Protein AF-A0A662J094-F1 (afdb_monomer_lite)

Structure (mmCIF, N/CA/C/O backbone):
data_AF-A0A662J094-F1
#
_entry.id   AF-A0A662J094-F1
#
loop_
_atom_site.group_PDB
_atom_site.id
_atom_site.type_symbol
_atom_site.label_atom_id
_atom_site.label_alt_id
_atom_site.label_comp_id
_atom_site.label_asym_id
_atom_site.label_entity_id
_atom_site.label_seq_id
_atom_site.pdbx_PDB_ins_code
_atom_site.Cartn_x
_atom_site.Cartn_y
_atom_site.Cartn_z
_atom_site.occupancy
_atom_site.B_iso_or_equiv
_atom_site.auth_seq_id
_atom_site.auth_comp_id
_atom_site.auth_asym_id
_atom_site.auth_atom_id
_atom_site.pdbx_PDB_model_num
ATOM 1 N N . MET A 1 1 ? -0.248 -5.847 -7.600 1.00 95.19 1 MET A N 1
ATOM 2 C CA . MET A 1 1 ? 0.394 -4.953 -6.611 1.00 95.19 1 MET A CA 1
ATOM 3 C C . MET A 1 1 ? -0.609 -4.553 -5.544 1.00 95.19 1 MET A C 1
ATOM 5 O O . MET A 1 1 ? -1.806 -4.647 -5.788 1.00 95.19 1 MET A O 1
ATOM 9 N N . LEU A 1 2 ? -0.131 -4.087 -4.394 1.00 98.31 2 LEU A N 1
ATOM 10 C CA . LEU A 1 2 ? -0.962 -3.506 -3.340 1.00 98.31 2 LEU A CA 1
ATOM 11 C C . LEU A 1 2 ? -0.632 -2.021 -3.181 1.00 98.31 2 LEU A C 1
ATOM 13 O O . LEU A 1 2 ? 0.540 -1.661 -3.184 1.00 98.31 2 LEU A O 1
ATOM 17 N N . GLY A 1 3 ? -1.645 -1.178 -3.020 1.00 98.19 3 GLY A N 1
ATOM 18 C CA . GLY A 1 3 ? -1.515 0.201 -2.555 1.00 98.19 3 GLY A CA 1
ATOM 19 C C . GLY A 1 3 ? -2.252 0.356 -1.231 1.00 98.19 3 GLY A C 1
ATOM 20 O O . GLY A 1 3 ? -3.371 -0.142 -1.110 1.00 98.19 3 GLY A O 1
ATOM 21 N N . ALA A 1 4 ? -1.649 1.008 -0.241 1.00 97.88 4 ALA A N 1
ATOM 22 C CA . ALA A 1 4 ? -2.337 1.323 1.009 1.00 97.88 4 ALA A CA 1
ATOM 23 C C . ALA A 1 4 ? -2.249 2.807 1.343 1.00 97.88 4 ALA A C 1
ATOM 25 O O . ALA A 1 4 ? -1.204 3.415 1.153 1.00 97.88 4 ALA A O 1
ATOM 26 N N . ASP A 1 5 ? -3.334 3.365 1.872 1.00 96.19 5 ASP A N 1
ATOM 27 C CA . ASP A 1 5 ? -3.394 4.754 2.332 1.00 96.19 5 ASP A CA 1
ATOM 28 C C . ASP A 1 5 ? -4.096 4.832 3.695 1.00 96.19 5 ASP A C 1
ATOM 30 O O . ASP A 1 5 ? -4.883 3.950 4.058 1.00 96.19 5 ASP A O 1
ATOM 34 N N . ALA A 1 6 ? -3.795 5.867 4.474 1.00 95.56 6 ALA A N 1
ATOM 35 C CA . ALA A 1 6 ? -4.439 6.105 5.758 1.00 95.56 6 ALA A CA 1
ATOM 36 C C . ALA A 1 6 ? -5.901 6.528 5.543 1.00 95.56 6 ALA A C 1
ATOM 38 O O . ALA A 1 6 ? -6.193 7.493 4.841 1.00 95.56 6 ALA A O 1
ATOM 39 N N . ALA A 1 7 ? -6.833 5.821 6.182 1.00 95.38 7 ALA A N 1
ATOM 40 C CA . ALA A 1 7 ? -8.247 6.178 6.191 1.00 95.38 7 ALA A CA 1
ATOM 41 C C . ALA A 1 7 ? -8.589 7.107 7.360 1.00 95.38 7 ALA A C 1
ATOM 43 O O . ALA A 1 7 ? -9.187 8.170 7.172 1.00 95.38 7 ALA A O 1
ATOM 44 N N . PHE A 1 8 ? -8.221 6.710 8.580 1.00 95.12 8 PHE A N 1
ATOM 45 C CA . PHE A 1 8 ? -8.358 7.531 9.783 1.00 95.12 8 PHE A CA 1
ATOM 46 C C . PHE A 1 8 ? -7.500 6.984 10.931 1.00 95.12 8 PHE A C 1
ATOM 48 O O . PHE A 1 8 ? -7.036 5.844 10.895 1.00 95.12 8 PHE A O 1
ATOM 55 N N . GLU A 1 9 ? -7.332 7.799 11.970 1.00 94.44 9 GLU A N 1
ATOM 56 C CA . GLU A 1 9 ? -6.653 7.425 13.211 1.00 94.44 9 GLU A CA 1
ATOM 57 C C . GLU A 1 9 ? -7.650 7.389 14.380 1.00 94.44 9 GLU A C 1
ATOM 59 O O . GLU A 1 9 ? -8.576 8.203 14.451 1.00 94.44 9 GLU A O 1
ATOM 64 N N . GLU A 1 10 ? -7.462 6.446 15.301 1.00 91.50 10 GLU A N 1
ATOM 65 C CA . GLU A 1 10 ? -8.185 6.354 16.571 1.00 91.50 10 GLU A CA 1
ATOM 66 C C . GLU A 1 10 ? -7.212 5.985 17.695 1.00 91.50 10 GLU A C 1
ATOM 68 O O . GLU A 1 10 ? -6.719 4.855 17.772 1.00 91.50 10 GLU A O 1
ATOM 73 N N . GLY A 1 11 ? -6.928 6.947 18.577 1.00 92.00 11 GLY A N 1
ATOM 74 C CA . GLY A 1 11 ? -5.868 6.802 19.573 1.00 92.00 11 GLY A CA 1
ATOM 75 C C . GLY A 1 11 ? -4.529 6.524 18.886 1.00 92.00 11 GLY A C 1
ATOM 76 O O . GLY A 1 11 ? -4.123 7.270 18.003 1.00 92.00 11 GLY A O 1
ATOM 77 N N . ASN A 1 12 ? -3.882 5.414 19.251 1.00 94.69 12 ASN A N 1
ATOM 78 C CA . ASN A 1 12 ? -2.629 4.966 18.628 1.00 94.69 12 ASN A CA 1
ATOM 79 C C . ASN A 1 12 ? -2.842 4.013 17.438 1.00 94.69 12 ASN A C 1
ATOM 81 O O . ASN A 1 12 ? -1.871 3.474 16.913 1.00 94.69 12 ASN A O 1
ATOM 85 N N . SER A 1 13 ? -4.088 3.746 17.037 1.00 95.06 13 SER A N 1
ATOM 86 C CA . SER A 1 13 ? -4.381 2.887 15.886 1.00 95.06 13 SER A CA 1
ATOM 87 C C . SER A 1 13 ? -4.538 3.714 14.616 1.00 95.06 13 SER A C 1
ATOM 89 O O . SER A 1 13 ? -5.292 4.686 14.592 1.00 95.06 13 SER A O 1
ATOM 91 N N . VAL A 1 14 ? -3.892 3.272 13.545 1.00 96.38 14 VAL A N 1
ATOM 92 C CA . VAL A 1 14 ? -4.131 3.738 12.182 1.00 96.38 14 VAL A CA 1
ATOM 93 C C . VAL A 1 14 ? -4.964 2.682 11.471 1.00 96.38 14 VAL A C 1
ATOM 95 O O . VAL A 1 14 ? -4.636 1.494 11.477 1.00 96.38 14 VAL A O 1
ATOM 98 N N . PHE A 1 15 ? -6.054 3.119 10.855 1.00 96.88 15 PHE A N 1
ATOM 99 C CA . PHE A 1 15 ? -6.817 2.305 9.924 1.00 96.88 15 PHE A CA 1
ATOM 100 C C . PHE A 1 15 ? -6.397 2.703 8.521 1.00 96.88 15 PHE A C 1
ATOM 102 O O . PHE A 1 15 ? -6.598 3.846 8.110 1.00 96.88 15 PHE A O 1
ATOM 109 N N . SER A 1 16 ? -5.819 1.762 7.792 1.00 97.38 16 SER A N 1
ATOM 110 C CA . SER A 1 16 ? -5.412 1.940 6.407 1.00 97.38 16 SER A CA 1
ATOM 111 C C . SER A 1 16 ? -6.315 1.128 5.502 1.00 97.38 16 SER A C 1
ATOM 113 O O . SER A 1 16 ? -6.617 -0.028 5.793 1.00 97.38 16 SER A O 1
ATOM 115 N N . ILE A 1 17 ? -6.735 1.719 4.392 1.00 98.00 17 ILE A N 1
ATOM 116 C CA . ILE A 1 17 ? -7.369 0.963 3.320 1.00 98.00 17 ILE A CA 1
ATOM 117 C C . ILE A 1 17 ? -6.288 0.429 2.393 1.00 98.00 17 ILE A C 1
ATOM 119 O O . ILE A 1 17 ? -5.387 1.159 1.989 1.00 98.00 17 ILE A O 1
ATOM 123 N N . CYS A 1 18 ? -6.384 -0.853 2.076 1.00 98.38 18 CYS A N 1
ATOM 124 C CA . CYS A 1 18 ? -5.472 -1.572 1.211 1.00 98.38 18 CYS A CA 1
ATOM 125 C C . CYS A 1 18 ? -6.233 -2.027 -0.031 1.00 98.38 18 CYS A C 1
ATOM 127 O O . CYS A 1 18 ? -7.275 -2.677 0.068 1.00 98.38 18 CYS A O 1
ATOM 129 N N . VAL A 1 19 ? -5.702 -1.693 -1.199 1.00 98.50 19 VAL A N 1
ATOM 130 C CA . VAL A 1 19 ? -6.278 -2.010 -2.502 1.00 98.50 19 VAL A CA 1
ATOM 131 C C . VAL A 1 19 ? -5.290 -2.872 -3.271 1.00 98.50 19 VAL A C 1
ATOM 133 O O . VAL A 1 19 ? -4.131 -2.497 -3.451 1.00 98.50 19 VAL A O 1
ATOM 136 N N . VAL A 1 20 ? -5.748 -4.032 -3.729 1.00 98.44 20 VAL A N 1
ATOM 137 C CA . VAL A 1 20 ? -4.972 -4.975 -4.533 1.00 98.44 20 VAL A CA 1
ATOM 138 C C . VAL A 1 20 ? -5.436 -4.881 -5.975 1.00 98.44 20 VAL A C 1
ATOM 140 O O . VAL A 1 20 ? -6.611 -5.072 -6.278 1.00 98.44 20 VAL A O 1
ATOM 143 N N . MET A 1 21 ? -4.491 -4.593 -6.861 1.00 97.75 21 MET A N 1
ATOM 144 C CA . MET A 1 21 ? -4.724 -4.427 -8.291 1.00 97.75 21 MET A CA 1
ATOM 145 C C . MET A 1 21 ? -3.828 -5.361 -9.100 1.00 97.75 21 MET A C 1
ATOM 147 O O . MET A 1 21 ? -2.677 -5.619 -8.726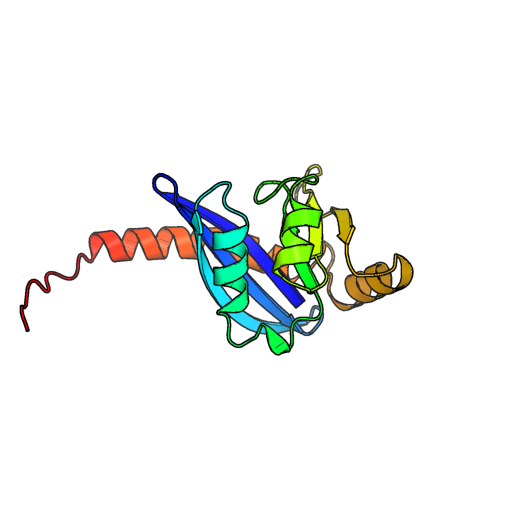 1.00 97.75 21 MET A O 1
ATOM 151 N N . ARG A 1 22 ? -4.311 -5.786 -10.264 1.00 95.12 22 ARG A N 1
ATOM 152 C CA . ARG A 1 22 ? -3.525 -6.459 -11.299 1.00 95.12 22 ARG A CA 1
ATOM 153 C C . ARG A 1 22 ? -3.349 -5.527 -12.492 1.00 95.12 22 ARG A C 1
ATOM 155 O O . ARG A 1 22 ? -4.283 -5.261 -13.249 1.00 95.12 22 ARG A O 1
ATOM 162 N N . GLY A 1 23 ? -2.129 -5.008 -12.636 1.00 93.56 23 GLY A N 1
ATOM 163 C CA . GLY A 1 23 ? -1.870 -3.872 -13.522 1.00 93.56 23 GLY A CA 1
ATOM 164 C C . GLY A 1 23 ? -2.728 -2.665 -13.129 1.00 93.56 23 GLY A C 1
ATOM 165 O O . GLY A 1 23 ? -3.148 -2.544 -11.982 1.00 93.56 23 GLY A O 1
ATOM 166 N N . ALA A 1 24 ? -3.004 -1.777 -14.078 1.00 94.75 24 ALA A N 1
ATOM 167 C CA . ALA A 1 24 ? -3.804 -0.574 -13.837 1.00 94.75 24 ALA A CA 1
ATOM 168 C C . ALA A 1 24 ? -5.334 -0.790 -13.910 1.00 94.75 24 ALA A C 1
ATOM 170 O O . ALA A 1 24 ? -6.089 0.113 -13.570 1.00 94.75 24 ALA A O 1
ATOM 171 N N . LEU A 1 25 ? -5.811 -1.952 -14.377 1.00 94.38 25 LEU A N 1
ATOM 172 C CA . LEU A 1 25 ? -7.199 -2.096 -14.854 1.00 94.38 25 LEU A CA 1
ATOM 173 C C . LEU A 1 25 ? -8.080 -3.043 -14.034 1.00 94.38 25 LEU A C 1
ATOM 175 O O . LEU A 1 25 ? -9.301 -2.954 -14.128 1.00 94.38 25 LEU A O 1
ATOM 179 N N . TRP A 1 26 ? -7.493 -3.946 -13.250 1.00 95.94 26 TRP A N 1
ATOM 180 C CA . TRP A 1 26 ? -8.240 -4.999 -12.562 1.00 95.94 26 TRP A CA 1
ATOM 181 C C . TRP A 1 26 ? -8.099 -4.873 -11.052 1.00 95.94 26 TRP A C 1
ATOM 183 O O . TRP A 1 26 ? -6.987 -4.944 -10.530 1.00 95.94 26 TRP A O 1
ATOM 193 N N . LEU A 1 27 ? -9.230 -4.686 -10.371 1.00 97.06 27 LEU A N 1
ATOM 194 C CA . LEU A 1 27 ? -9.328 -4.682 -8.915 1.00 97.06 27 LEU A CA 1
ATOM 195 C C . LEU A 1 27 ? -9.529 -6.116 -8.416 1.00 97.06 27 LEU A C 1
ATOM 197 O O . LEU A 1 27 ? -10.607 -6.677 -8.594 1.00 97.06 27 LEU A O 1
ATOM 201 N N . ASP A 1 28 ? -8.505 -6.676 -7.772 1.00 96.69 28 ASP A N 1
ATOM 202 C CA . ASP A 1 28 ? -8.534 -8.046 -7.244 1.00 96.69 28 ASP A CA 1
ATOM 203 C C . ASP A 1 28 ? -9.090 -8.081 -5.809 1.00 96.69 28 ASP A C 1
ATOM 205 O O . ASP A 1 28 ? -9.728 -9.055 -5.417 1.00 96.69 28 ASP A O 1
ATOM 209 N N . GLY A 1 29 ? -8.901 -7.017 -5.017 1.00 97.00 29 GLY A N 1
ATOM 210 C CA . GLY A 1 29 ? -9.435 -6.976 -3.656 1.00 97.00 29 GLY A CA 1
ATOM 211 C C . GLY A 1 29 ? -9.259 -5.650 -2.925 1.00 97.00 29 GLY A C 1
ATOM 212 O O . GLY A 1 29 ? -8.397 -4.838 -3.258 1.00 97.00 29 GLY A O 1
ATOM 213 N N . VAL A 1 30 ? -10.074 -5.449 -1.889 1.00 97.62 30 VAL A N 1
ATOM 214 C CA . VAL A 1 30 ? -9.996 -4.307 -0.967 1.00 97.62 30 VAL A CA 1
ATOM 215 C C . VAL A 1 30 ? -10.154 -4.815 0.459 1.00 97.62 30 VAL A C 1
ATOM 217 O O . VAL A 1 30 ? -11.037 -5.625 0.734 1.00 97.62 30 VAL A O 1
ATOM 220 N N . PHE A 1 31 ? -9.312 -4.344 1.373 1.00 97.00 31 PHE A N 1
ATOM 221 C CA . PHE A 1 31 ? -9.412 -4.668 2.794 1.00 97.00 31 PHE A CA 1
ATOM 222 C C . PHE A 1 31 ? -8.927 -3.508 3.666 1.00 97.00 31 PHE A C 1
ATOM 224 O O . PHE A 1 31 ? -8.322 -2.556 3.177 1.00 97.00 31 PHE A O 1
ATOM 231 N N . VAL A 1 32 ? -9.213 -3.580 4.966 1.00 96.81 32 VAL A N 1
ATOM 232 C CA . VAL A 1 32 ? -8.765 -2.589 5.952 1.00 96.81 32 VAL A CA 1
ATOM 233 C C . VAL A 1 32 ? -7.723 -3.228 6.861 1.00 96.81 32 VAL A C 1
ATOM 235 O O . VAL A 1 32 ? -7.976 -4.272 7.458 1.00 96.81 32 VAL A O 1
ATOM 238 N N . ALA A 1 33 ? -6.565 -2.589 6.979 1.00 96.75 33 ALA A N 1
ATOM 239 C CA . ALA A 1 33 ? -5.524 -2.928 7.936 1.00 96.75 33 ALA A CA 1
ATOM 240 C C . ALA A 1 33 ? -5.625 -1.997 9.149 1.00 96.75 33 ALA A C 1
ATOM 242 O O . ALA A 1 33 ? -5.586 -0.776 8.999 1.00 96.75 33 ALA A O 1
ATOM 243 N N . LYS A 1 34 ? -5.731 -2.563 10.354 1.00 96.06 34 LYS A N 1
ATOM 244 C CA . LYS A 1 34 ? -5.650 -1.813 11.612 1.00 96.06 34 LYS A CA 1
ATOM 245 C C . LYS A 1 34 ? -4.303 -2.093 12.262 1.00 96.06 34 LYS A C 1
ATOM 247 O O . LYS A 1 34 ? -4.077 -3.211 12.708 1.00 96.06 34 LYS A O 1
ATOM 252 N N . TRP A 1 35 ? -3.457 -1.081 12.370 1.00 97.31 35 TRP A N 1
ATOM 253 C CA . TRP A 1 35 ? -2.100 -1.229 12.892 1.00 97.31 35 TRP A CA 1
ATOM 254 C C . TRP A 1 35 ? -1.745 -0.099 13.861 1.00 97.31 35 TRP A C 1
ATOM 256 O O . TRP A 1 35 ? -2.452 0.906 13.948 1.00 97.31 35 TRP A O 1
ATOM 266 N N . VAL A 1 36 ? -0.682 -0.280 14.642 1.00 97.12 36 VAL A N 1
ATOM 267 C CA . VAL A 1 36 ? -0.251 0.703 15.647 1.00 97.12 36 VAL A CA 1
ATOM 268 C C . VAL A 1 36 ? 0.657 1.753 15.007 1.00 97.12 36 VAL A C 1
ATOM 270 O O . VAL A 1 36 ? 1.667 1.413 14.399 1.00 97.12 36 VAL A O 1
ATOM 273 N N . LYS A 1 37 ? 0.327 3.041 15.163 1.00 94.06 37 LYS A N 1
ATOM 274 C CA . LYS A 1 37 ? 1.098 4.160 14.601 1.00 94.06 37 LYS A CA 1
ATOM 275 C C . LYS A 1 37 ? 2.562 4.092 15.046 1.00 94.06 37 LYS A C 1
ATOM 277 O O . LYS A 1 37 ? 2.842 4.036 16.240 1.00 94.06 37 LYS A O 1
ATOM 282 N N . GLY A 1 38 ? 3.482 4.121 14.083 1.00 92.50 38 GLY A N 1
ATOM 283 C CA . GLY A 1 38 ? 4.925 4.000 14.327 1.00 92.50 38 GLY A CA 1
ATOM 284 C C . GLY A 1 38 ? 5.432 2.566 14.532 1.00 92.50 38 GLY A C 1
ATOM 285 O O . GLY A 1 38 ? 6.640 2.366 14.624 1.00 92.50 38 GLY A O 1
ATOM 286 N N . ASP A 1 39 ? 4.555 1.556 14.559 1.00 96.56 39 ASP A N 1
ATOM 287 C CA . ASP A 1 39 ? 4.946 0.147 14.615 1.00 96.56 39 ASP A CA 1
ATOM 288 C C . ASP A 1 39 ? 4.853 -0.512 13.231 1.00 96.56 39 ASP A C 1
ATOM 290 O O . ASP A 1 39 ? 3.815 -1.028 12.800 1.00 96.56 39 ASP A O 1
ATOM 294 N N . LEU A 1 40 ? 5.992 -0.541 12.540 1.00 96.88 40 LEU A N 1
ATOM 295 C CA . LEU A 1 40 ? 6.133 -1.193 11.235 1.00 96.88 40 LEU A CA 1
ATOM 296 C C . LEU A 1 40 ? 5.896 -2.709 11.289 1.00 96.88 40 LEU A C 1
ATOM 298 O O . LEU A 1 40 ? 5.606 -3.319 10.259 1.00 96.88 40 LEU A O 1
ATOM 302 N N . THR A 1 41 ? 6.044 -3.337 12.458 1.00 98.06 41 THR A N 1
ATOM 303 C CA . THR A 1 41 ? 5.788 -4.773 12.632 1.00 98.06 41 THR A CA 1
ATOM 304 C C . THR A 1 41 ? 4.292 -5.032 12.571 1.00 98.06 41 THR A C 1
ATOM 306 O O . THR A 1 41 ? 3.861 -5.840 11.750 1.00 98.06 41 THR A O 1
ATOM 309 N N . SER A 1 42 ? 3.507 -4.261 13.326 1.00 98.12 42 SER A N 1
ATOM 310 C CA . SER A 1 42 ? 2.043 -4.305 13.278 1.00 98.12 42 SER A CA 1
ATOM 311 C C . SER A 1 42 ? 1.500 -4.051 11.863 1.00 98.12 42 SER A C 1
ATOM 313 O O . SER A 1 42 ? 0.627 -4.787 11.394 1.00 98.12 42 SER A O 1
ATOM 315 N N . LEU A 1 43 ? 2.059 -3.072 11.135 1.00 97.94 43 LEU A N 1
ATOM 316 C CA . LEU A 1 43 ? 1.704 -2.835 9.729 1.00 97.94 43 LEU A CA 1
ATOM 317 C C . LEU A 1 43 ? 2.021 -4.055 8.852 1.00 97.94 43 LEU A C 1
ATOM 319 O O . LEU A 1 43 ? 1.166 -4.520 8.096 1.00 97.94 43 LEU A O 1
ATOM 323 N N . ALA A 1 44 ? 3.240 -4.589 8.949 1.00 98.38 44 ALA A N 1
ATOM 324 C CA . ALA A 1 44 ? 3.670 -5.713 8.126 1.00 98.38 44 ALA A CA 1
ATOM 325 C C . ALA A 1 44 ? 2.837 -6.979 8.375 1.00 98.38 44 ALA A C 1
ATOM 327 O O . ALA A 1 44 ? 2.502 -7.683 7.423 1.00 98.38 44 ALA A O 1
ATOM 328 N N . GLU A 1 45 ? 2.489 -7.263 9.629 1.00 98.31 45 GLU A N 1
ATOM 329 C CA . GLU A 1 45 ? 1.618 -8.380 10.005 1.00 98.31 45 GLU A CA 1
ATOM 330 C C . GLU A 1 45 ? 0.225 -8.241 9.386 1.00 98.31 45 GLU A C 1
ATOM 332 O O . GLU A 1 45 ? -0.275 -9.196 8.790 1.00 98.31 45 GLU A O 1
ATOM 337 N N . CYS A 1 46 ? -0.361 -7.041 9.428 1.00 97.75 46 CYS A N 1
ATOM 338 C CA . CYS A 1 46 ? -1.657 -6.779 8.804 1.00 97.75 46 CYS A CA 1
ATOM 339 C C . CYS A 1 46 ? -1.633 -7.004 7.287 1.00 97.75 46 CYS A C 1
ATOM 341 O O . CYS A 1 46 ? -2.549 -7.613 6.736 1.00 97.75 46 CYS A O 1
ATOM 343 N N . LEU A 1 47 ? -0.582 -6.544 6.600 1.00 97.94 47 LEU A N 1
ATOM 344 C CA . LEU A 1 47 ? -0.444 -6.748 5.155 1.00 97.94 47 LEU A CA 1
ATOM 345 C C . LEU A 1 47 ? -0.245 -8.234 4.808 1.00 97.94 47 LEU A C 1
ATOM 347 O O . LEU A 1 47 ? -0.850 -8.729 3.853 1.00 97.94 47 LEU A O 1
ATOM 351 N N . LYS A 1 48 ? 0.553 -8.957 5.606 1.00 98.06 48 LYS A N 1
ATOM 352 C CA . LYS A 1 48 ? 0.797 -10.403 5.461 1.00 98.06 48 LYS A CA 1
ATOM 353 C C . LYS A 1 48 ? -0.438 -11.261 5.684 1.00 98.06 48 LYS A C 1
ATOM 355 O O . LYS A 1 48 ? -0.553 -12.311 5.063 1.00 98.06 48 LYS A O 1
ATOM 360 N N . ALA A 1 49 ? -1.342 -10.828 6.558 1.00 97.00 49 ALA A N 1
ATOM 361 C CA . ALA A 1 49 ? -2.582 -11.541 6.838 1.00 97.00 49 ALA A CA 1
ATOM 362 C C . ALA A 1 49 ? -3.574 -11.511 5.660 1.00 97.00 49 ALA A C 1
ATOM 364 O O . ALA A 1 49 ? -4.549 -12.262 5.664 1.00 97.00 49 ALA A O 1
ATOM 365 N N . SER A 1 50 ? -3.351 -10.661 4.650 1.00 95.44 50 SER A N 1
ATOM 366 C CA . SER A 1 50 ? -4.208 -10.626 3.465 1.00 95.44 50 SER A CA 1
ATOM 367 C C . SER A 1 50 ? -4.079 -11.913 2.631 1.00 95.44 50 SER A C 1
ATOM 369 O O . SER A 1 50 ? -2.968 -12.412 2.435 1.00 95.44 50 SER A O 1
ATOM 371 N N . PRO A 1 51 ? -5.182 -12.432 2.057 1.00 95.88 51 PRO A N 1
ATOM 372 C CA . PRO A 1 51 ? -5.133 -13.632 1.214 1.00 95.88 51 PRO A CA 1
ATOM 373 C C . PRO A 1 51 ? -4.324 -13.411 -0.073 1.00 95.88 51 PRO A C 1
ATOM 375 O O . PRO A 1 51 ? -3.822 -14.358 -0.666 1.00 95.88 51 PRO A O 1
ATOM 378 N N . TYR A 1 52 ? -4.153 -12.152 -0.478 1.00 96.88 52 TYR A N 1
ATOM 379 C CA . TYR A 1 52 ? -3.431 -11.763 -1.686 1.00 96.88 52 TYR A CA 1
ATOM 380 C C . TYR A 1 52 ? -1.911 -11.726 -1.503 1.00 96.88 52 TYR A C 1
ATOM 382 O O . TYR A 1 52 ? -1.185 -11.607 -2.488 1.00 9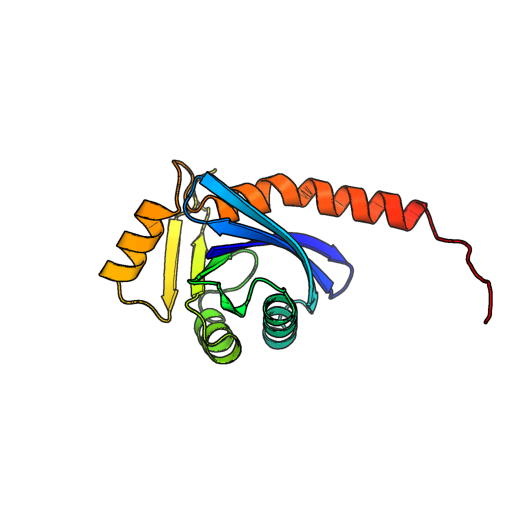6.88 52 TYR A O 1
ATOM 390 N N . TYR A 1 53 ? -1.404 -11.801 -0.265 1.00 97.56 53 TYR A N 1
ATOM 391 C CA . TYR A 1 53 ? -0.004 -11.512 0.051 1.00 97.56 53 TYR A CA 1
ATOM 392 C C . TYR A 1 53 ? 1.008 -12.334 -0.760 1.00 97.56 53 TYR A C 1
ATOM 394 O O . TYR A 1 53 ? 2.039 -11.819 -1.207 1.00 97.56 53 TYR A O 1
ATOM 402 N N . GLY A 1 54 ? 0.699 -13.618 -0.966 1.00 96.56 54 GLY A N 1
ATOM 403 C CA . GLY A 1 54 ? 1.540 -14.541 -1.725 1.00 96.56 54 GLY A CA 1
ATOM 404 C C . GLY A 1 54 ? 1.792 -14.076 -3.160 1.00 96.56 54 GLY A C 1
ATOM 405 O O . GLY A 1 54 ? 2.901 -14.258 -3.661 1.00 96.56 54 GLY A O 1
ATOM 406 N N . GLU A 1 55 ? 0.812 -13.402 -3.760 1.00 95.31 55 GLU A N 1
ATOM 407 C CA . GLU A 1 55 ? 0.773 -12.997 -5.170 1.00 95.31 55 GLU A CA 1
ATOM 408 C C . GLU A 1 55 ? 1.221 -11.543 -5.396 1.00 95.31 55 GLU A C 1
ATOM 410 O O . GLU A 1 55 ? 1.345 -11.084 -6.534 1.00 95.31 55 GLU A O 1
ATOM 415 N N . LEU A 1 56 ? 1.486 -10.785 -4.326 1.00 96.75 56 LEU A N 1
ATOM 416 C CA . LEU A 1 56 ? 1.891 -9.388 -4.451 1.00 96.75 56 LEU A CA 1
ATOM 417 C C . LEU A 1 56 ? 3.289 -9.265 -5.064 1.00 96.75 56 LEU A C 1
ATOM 419 O O . LEU A 1 56 ? 4.286 -9.665 -4.469 1.00 96.75 56 LEU A O 1
ATOM 423 N N . THR A 1 57 ? 3.367 -8.609 -6.221 1.00 96.62 57 THR A N 1
ATOM 424 C CA . THR A 1 57 ? 4.641 -8.240 -6.863 1.00 96.62 57 THR A CA 1
ATOM 425 C C . THR A 1 57 ? 5.339 -7.074 -6.162 1.00 96.62 57 THR A C 1
ATOM 427 O O . THR A 1 57 ? 6.560 -7.027 -6.116 1.00 96.62 57 THR A O 1
ATOM 430 N N . ALA A 1 58 ? 4.568 -6.123 -5.631 1.00 98.00 58 ALA A N 1
ATOM 431 C CA . ALA A 1 58 ? 5.072 -4.958 -4.912 1.00 98.00 58 ALA A CA 1
ATOM 432 C C . ALA A 1 58 ? 3.976 -4.331 -4.042 1.00 98.00 58 ALA A C 1
ATOM 434 O O . ALA A 1 58 ? 2.778 -4.535 -4.287 1.00 98.00 58 ALA A O 1
ATOM 435 N N . ILE A 1 59 ? 4.416 -3.552 -3.057 1.00 98.56 59 ILE A N 1
ATOM 436 C CA . ILE A 1 59 ? 3.603 -2.827 -2.082 1.00 98.56 59 ILE A CA 1
ATOM 437 C C . ILE A 1 59 ? 3.953 -1.340 -2.185 1.00 98.56 59 ILE A C 1
ATOM 439 O O . ILE A 1 59 ? 5.112 -0.953 -2.057 1.00 98.56 59 ILE A O 1
ATOM 443 N N . PHE A 1 60 ? 2.950 -0.505 -2.423 1.00 98.44 60 PHE A N 1
ATOM 444 C CA . PHE A 1 60 ? 3.092 0.935 -2.600 1.00 98.44 60 PHE A CA 1
ATOM 445 C C . PHE A 1 60 ? 2.450 1.669 -1.429 1.00 98.44 60 PHE A C 1
ATOM 447 O O . PHE A 1 60 ? 1.307 1.380 -1.066 1.00 98.44 60 PHE A O 1
ATOM 454 N N . LEU A 1 61 ? 3.191 2.604 -0.838 1.00 98.06 61 LEU A N 1
ATOM 455 C CA . LEU A 1 61 ? 2.784 3.344 0.356 1.00 98.06 61 LEU A CA 1
ATOM 456 C C . LEU A 1 61 ? 3.090 4.836 0.168 1.00 98.06 61 LEU A C 1
ATOM 458 O O . LEU A 1 61 ? 4.115 5.167 -0.430 1.00 98.06 61 LEU A O 1
ATOM 462 N N . PRO A 1 62 ? 2.235 5.745 0.655 1.00 96.25 62 PRO A N 1
ATOM 463 C CA . PRO A 1 62 ? 2.471 7.172 0.548 1.00 96.25 62 PRO A CA 1
ATOM 464 C C . PRO A 1 62 ? 3.257 7.702 1.763 1.00 96.25 62 PRO A C 1
ATOM 466 O O . PRO A 1 62 ? 3.170 7.150 2.860 1.00 96.25 62 PRO A O 1
ATOM 469 N N . SER A 1 63 ? 3.988 8.804 1.591 1.00 93.50 63 SER A N 1
ATOM 470 C CA . SER A 1 63 ? 4.807 9.435 2.640 1.00 93.50 63 SER A CA 1
ATOM 471 C C . SER A 1 63 ? 4.063 9.895 3.903 1.00 93.50 63 SER A C 1
ATOM 473 O O . SER A 1 63 ? 4.684 9.917 4.963 1.00 93.50 63 SER A O 1
ATOM 475 N N . PRO A 1 64 ? 2.750 10.205 3.883 1.00 90.75 64 PRO A N 1
ATOM 476 C CA . PRO A 1 64 ? 2.009 10.436 5.122 1.00 90.75 64 PRO A CA 1
ATOM 477 C C . PRO A 1 64 ? 1.818 9.172 5.973 1.0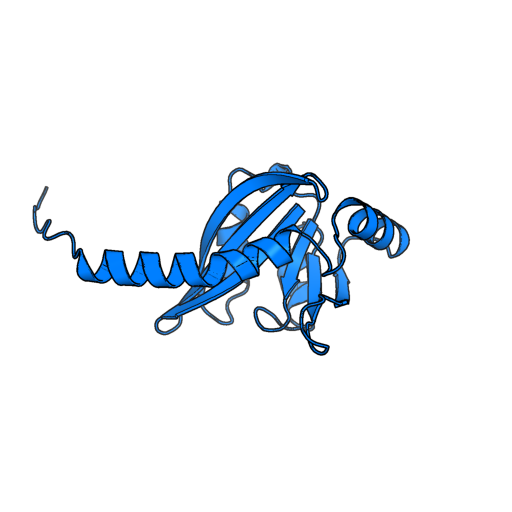0 90.75 64 PRO A C 1
ATOM 479 O O . PRO A 1 64 ? 1.472 9.287 7.146 1.00 90.75 64 PRO A O 1
ATOM 482 N N . LEU A 1 65 ? 1.990 7.978 5.392 1.00 92.62 65 LEU A N 1
ATOM 483 C CA . LEU A 1 65 ? 1.770 6.703 6.074 1.00 92.62 65 LEU A CA 1
ATOM 484 C C . LEU A 1 65 ? 3.050 6.156 6.720 1.00 92.62 65 LEU A C 1
ATOM 486 O O . LEU A 1 65 ? 2.990 5.635 7.832 1.00 92.62 65 LEU A O 1
ATOM 490 N N . ILE A 1 66 ? 4.184 6.261 6.023 1.00 94.88 66 ILE A N 1
ATOM 491 C CA . ILE A 1 66 ? 5.515 5.824 6.478 1.00 94.88 66 ILE A CA 1
ATOM 492 C C . ILE A 1 66 ? 6.596 6.779 5.950 1.00 94.88 66 ILE A C 1
ATOM 494 O O . ILE A 1 66 ? 6.392 7.425 4.920 1.00 94.88 66 ILE A O 1
ATOM 498 N N . SER A 1 67 ? 7.761 6.837 6.600 1.00 95.19 67 SER A N 1
ATOM 499 C CA . SER A 1 67 ? 8.879 7.667 6.130 1.00 95.19 67 SER A CA 1
ATOM 500 C C . SER A 1 67 ? 9.834 6.923 5.178 1.00 95.19 67 SER A C 1
ATOM 502 O O . SER A 1 67 ? 9.759 5.705 4.987 1.00 95.19 67 SER A O 1
ATOM 504 N N . SER A 1 68 ? 10.774 7.648 4.563 1.00 95.50 68 SER A N 1
ATOM 505 C CA . SER A 1 68 ? 11.842 7.065 3.732 1.00 95.50 68 SER A CA 1
ATOM 506 C C . SER A 1 68 ? 12.834 6.203 4.513 1.00 95.50 68 SER A C 1
ATOM 508 O O . SER A 1 68 ? 13.461 5.302 3.934 1.00 95.50 68 SER A O 1
ATOM 510 N N . GLU A 1 69 ? 12.982 6.481 5.806 1.00 95.75 69 GLU A N 1
ATOM 511 C CA . GLU A 1 69 ? 13.849 5.766 6.746 1.00 95.75 69 GLU A CA 1
ATOM 512 C C . GLU A 1 69 ? 13.217 4.429 7.157 1.00 95.75 69 GLU A C 1
ATOM 514 O O . GLU A 1 69 ? 13.924 3.430 7.298 1.00 95.75 69 GLU A O 1
ATOM 519 N N . ASP A 1 70 ? 11.885 4.379 7.245 1.00 96.44 70 ASP A N 1
ATOM 520 C CA . ASP A 1 70 ? 11.118 3.176 7.583 1.00 96.44 70 ASP A CA 1
ATOM 521 C C . ASP A 1 70 ? 11.149 2.106 6.482 1.00 96.44 70 ASP A C 1
ATOM 523 O O . ASP A 1 70 ? 10.972 0.912 6.747 1.00 96.44 70 ASP A O 1
ATOM 527 N N . LEU A 1 71 ? 11.368 2.519 5.230 1.00 96.81 71 LEU A N 1
ATOM 528 C CA . LEU A 1 71 ? 11.158 1.676 4.052 1.00 96.81 71 LEU A CA 1
ATOM 529 C C . LEU A 1 71 ? 12.029 0.408 4.053 1.00 96.81 71 LEU A C 1
ATOM 531 O O . LEU A 1 71 ? 11.542 -0.669 3.713 1.00 96.81 71 LEU A O 1
ATOM 535 N N . GLU A 1 72 ? 13.293 0.511 4.476 1.00 97.94 72 GLU A N 1
ATOM 536 C CA . GLU A 1 72 ? 14.213 -0.636 4.573 1.00 97.94 72 GLU A CA 1
ATOM 537 C C . GLU A 1 72 ? 13.743 -1.616 5.657 1.00 97.94 72 GLU A C 1
ATOM 539 O O . GLU A 1 72 ? 13.616 -2.818 5.424 1.00 97.94 72 GLU A O 1
ATOM 544 N N . ALA A 1 73 ? 13.402 -1.100 6.839 1.00 97.69 73 ALA A N 1
ATOM 545 C CA . ALA A 1 73 ? 12.912 -1.907 7.950 1.00 97.69 73 ALA A CA 1
ATOM 546 C C . ALA A 1 73 ? 11.600 -2.630 7.596 1.00 97.69 73 ALA A C 1
ATOM 548 O O . ALA A 1 73 ? 11.390 -3.783 7.999 1.00 97.69 73 ALA A O 1
ATOM 549 N N . LEU A 1 74 ? 10.728 -1.975 6.831 1.00 97.94 74 LEU A N 1
ATOM 550 C CA . LEU A 1 74 ? 9.481 -2.550 6.351 1.00 97.94 74 LEU A CA 1
ATOM 551 C C . LEU A 1 74 ? 9.720 -3.604 5.259 1.00 97.94 74 LEU A C 1
ATOM 553 O O . LEU A 1 74 ? 9.150 -4.695 5.337 1.00 97.94 74 LEU A O 1
ATOM 557 N N . TRP A 1 75 ? 10.615 -3.340 4.301 1.00 98.44 75 TRP A N 1
ATOM 558 C CA . TRP A 1 75 ? 11.042 -4.318 3.294 1.00 98.44 75 TRP A CA 1
ATOM 559 C C . TRP A 1 75 ? 11.571 -5.600 3.941 1.00 98.44 75 TRP A C 1
ATOM 561 O O . TRP A 1 75 ? 11.155 -6.701 3.576 1.00 98.44 75 TRP A O 1
ATOM 571 N N . GLN A 1 76 ? 12.427 -5.474 4.959 1.00 98.00 76 GLN A N 1
ATOM 572 C CA . GLN A 1 76 ? 12.983 -6.622 5.675 1.00 98.00 76 GLN A CA 1
ATOM 573 C C . GLN A 1 76 ? 11.911 -7.473 6.357 1.00 98.00 76 GLN A C 1
ATOM 575 O O . GLN A 1 76 ? 12.063 -8.692 6.436 1.00 98.00 76 GLN A O 1
ATOM 580 N N . ARG A 1 77 ? 10.821 -6.860 6.826 1.00 98.25 77 ARG A N 1
ATOM 581 C CA . ARG A 1 77 ? 9.693 -7.577 7.430 1.00 98.25 77 ARG A CA 1
ATOM 582 C C . ARG A 1 77 ? 8.825 -8.228 6.367 1.00 98.25 77 ARG A C 1
ATOM 584 O O . ARG A 1 77 ? 8.459 -9.390 6.524 1.00 98.25 77 ARG A O 1
ATOM 591 N N . LEU A 1 78 ? 8.503 -7.511 5.295 1.00 98.06 78 LEU A N 1
ATOM 592 C CA . LEU A 1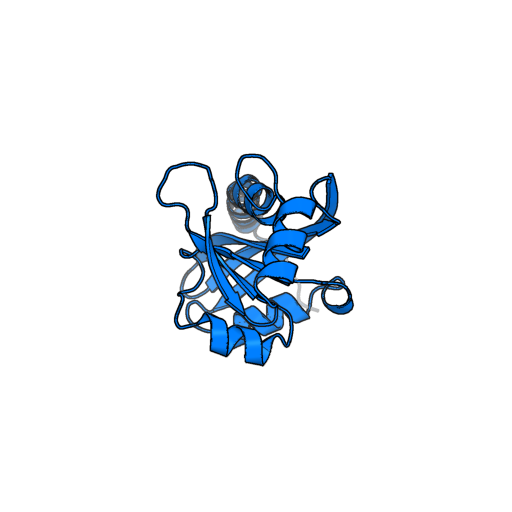 78 ? 7.601 -7.987 4.250 1.00 98.06 78 LEU A CA 1
ATOM 593 C C . LEU A 1 78 ? 8.269 -9.034 3.339 1.00 98.06 78 LEU A C 1
ATOM 595 O O . LEU A 1 78 ? 7.635 -10.008 2.938 1.00 98.06 78 LEU A O 1
ATOM 599 N N . LYS A 1 79 ? 9.562 -8.906 3.031 1.00 97.56 79 LYS A N 1
ATOM 600 C CA . LYS A 1 79 ? 10.229 -9.733 2.003 1.00 97.56 79 LYS A CA 1
ATOM 601 C C . LYS A 1 79 ? 9.497 -9.660 0.650 1.00 97.56 79 LYS A C 1
ATOM 603 O O . LYS A 1 79 ? 9.388 -10.637 -0.094 1.00 97.56 79 LYS A O 1
ATOM 608 N N . ARG A 1 80 ? 8.959 -8.476 0.357 1.00 97.88 80 ARG A N 1
ATOM 609 C CA . ARG A 1 80 ? 8.286 -8.094 -0.887 1.00 97.88 80 ARG A CA 1
ATOM 610 C C . ARG A 1 80 ? 8.766 -6.704 -1.278 1.00 97.88 80 ARG A C 1
ATOM 612 O O . ARG A 1 80 ? 8.975 -5.910 -0.363 1.00 97.88 80 ARG A O 1
ATOM 619 N N . PRO A 1 81 ? 8.934 -6.400 -2.575 1.00 98.38 81 PRO A N 1
ATOM 620 C CA . PRO A 1 81 ? 9.283 -5.057 -3.002 1.00 98.38 81 PRO A CA 1
ATOM 621 C C . PRO A 1 81 ? 8.353 -4.001 -2.417 1.00 98.38 81 PRO A C 1
ATOM 623 O O . PRO A 1 81 ? 7.131 -4.178 -2.405 1.00 98.38 81 PRO A O 1
ATOM 626 N N . VAL A 1 82 ? 8.939 -2.907 -1.949 1.00 98.44 82 VAL A N 1
ATOM 627 C CA . VAL A 1 82 ? 8.215 -1.769 -1.382 1.00 98.44 82 VAL A CA 1
ATOM 628 C C . VAL A 1 82 ? 8.638 -0.495 -2.091 1.00 98.44 82 VAL A C 1
ATOM 630 O O . VAL A 1 82 ? 9.812 -0.317 -2.416 1.00 98.44 82 VAL A O 1
ATOM 633 N N . ALA A 1 83 ? 7.689 0.404 -2.320 1.00 98.31 83 ALA A N 1
ATOM 634 C CA . ALA A 1 83 ? 7.985 1.728 -2.839 1.00 98.31 83 ALA A CA 1
ATOM 635 C C . ALA A 1 83 ? 7.188 2.801 -2.103 1.00 98.31 83 ALA A C 1
ATOM 637 O O . ALA A 1 83 ? 6.002 2.636 -1.804 1.00 98.31 83 ALA A O 1
ATOM 638 N N . LEU A 1 84 ? 7.887 3.893 -1.821 1.00 98.06 84 LEU A N 1
ATOM 639 C CA . LEU A 1 84 ? 7.372 5.091 -1.195 1.00 98.06 84 LEU A CA 1
ATOM 640 C C . LEU A 1 84 ? 7.009 6.109 -2.269 1.00 98.06 84 LEU A C 1
ATOM 642 O O . LEU A 1 84 ? 7.811 6.375 -3.169 1.00 98.06 84 LEU A O 1
ATOM 646 N N . PHE A 1 85 ? 5.835 6.711 -2.133 1.00 97.56 85 PHE A N 1
ATOM 647 C CA . PHE A 1 85 ? 5.357 7.765 -3.017 1.00 97.56 85 PHE A CA 1
ATOM 648 C C . PHE A 1 85 ? 5.067 9.038 -2.232 1.00 97.56 85 PHE A C 1
ATOM 650 O O . PHE A 1 85 ? 4.524 8.988 -1.131 1.00 97.56 85 PHE A O 1
ATOM 657 N N . SER A 1 86 ? 5.390 10.186 -2.806 1.00 95.19 86 SER A N 1
ATOM 658 C CA . SER A 1 86 ? 4.968 11.488 -2.306 1.00 95.19 86 SER A CA 1
ATOM 659 C C . SER A 1 86 ? 3.839 12.025 -3.173 1.00 95.19 86 SER A C 1
ATOM 661 O O . SER A 1 86 ? 3.558 11.537 -4.269 1.00 95.19 86 SER A O 1
ATOM 663 N N . ARG A 1 87 ? 3.156 13.031 -2.639 1.00 89.94 87 ARG A N 1
ATOM 664 C CA . ARG A 1 87 ? 2.115 13.771 -3.343 1.00 89.94 87 ARG A CA 1
ATOM 665 C C . ARG A 1 87 ? 2.203 15.232 -2.920 1.00 89.94 87 ARG A C 1
ATOM 667 O O . ARG A 1 87 ? 1.338 15.743 -2.214 1.00 89.94 87 ARG A O 1
ATOM 674 N N . GLU A 1 88 ? 3.314 15.865 -3.276 1.00 79.00 88 GLU A N 1
ATOM 675 C CA . GLU A 1 88 ? 3.578 17.275 -2.957 1.00 79.00 88 GLU A CA 1
ATOM 676 C C . GLU A 1 88 ? 2.916 18.217 -3.975 1.00 79.00 88 GLU A C 1
ATOM 678 O O . GLU A 1 88 ? 2.451 19.297 -3.621 1.00 79.00 88 GLU A O 1
ATOM 683 N N . SER A 1 89 ? 2.783 17.772 -5.228 1.00 66.94 89 SER A N 1
ATOM 684 C CA . SER A 1 89 ? 2.333 18.548 -6.391 1.00 66.94 89 SER A CA 1
ATOM 685 C C . SER A 1 89 ? 0.841 18.363 -6.741 1.00 66.94 89 SER A C 1
ATOM 687 O O . SER A 1 89 ? 0.432 18.508 -7.893 1.00 66.94 89 SER A O 1
ATOM 689 N N . GLY A 1 90 ? -0.022 18.068 -5.759 1.00 74.81 90 GLY A N 1
ATOM 690 C CA . GLY A 1 90 ? -1.478 17.994 -5.959 1.00 74.81 90 GLY A CA 1
ATOM 691 C C . GLY A 1 90 ? -2.044 16.572 -5.976 1.00 74.81 90 GLY A C 1
ATOM 692 O O . GLY A 1 90 ? -2.117 15.936 -4.931 1.00 74.81 90 GLY A O 1
ATOM 693 N N . ASN A 1 91 ? -2.550 16.088 -7.118 1.00 83.06 91 ASN A N 1
ATOM 694 C CA . ASN A 1 91 ? -3.245 14.790 -7.199 1.00 83.06 91 ASN A CA 1
ATOM 695 C C . ASN A 1 91 ? -2.383 13.616 -7.675 1.00 83.06 91 ASN A C 1
ATOM 697 O O . ASN A 1 91 ? -2.848 12.481 -7.557 1.00 83.06 91 ASN A O 1
ATOM 701 N N . VAL A 1 92 ? -1.167 13.883 -8.151 1.00 91.62 92 VAL A N 1
ATOM 702 C CA . VAL A 1 92 ? -0.269 12.903 -8.773 1.00 91.62 92 VAL A CA 1
ATOM 703 C C . VAL A 1 92 ? 0.699 12.332 -7.740 1.00 91.62 92 VAL A C 1
ATOM 705 O O . VAL A 1 92 ? 1.304 13.081 -6.976 1.00 91.62 92 VAL A O 1
ATOM 708 N N . TYR A 1 93 ? 0.839 11.008 -7.713 1.00 94.38 93 TYR A N 1
ATOM 709 C CA . TYR A 1 93 ? 1.861 10.332 -6.922 1.00 94.38 93 TYR A CA 1
ATOM 710 C C . TYR A 1 93 ? 3.194 10.290 -7.667 1.00 94.38 93 TYR A C 1
ATOM 712 O O . TYR A 1 93 ? 3.276 9.785 -8.787 1.00 94.38 93 TYR A O 1
ATOM 720 N N . GLU A 1 94 ? 4.247 10.739 -6.996 1.00 94.81 94 GLU A N 1
ATOM 721 C CA . GLU A 1 94 ? 5.624 10.694 -7.481 1.00 94.81 94 GLU A CA 1
ATOM 722 C C . GLU A 1 94 ? 6.413 9.665 -6.669 1.00 94.81 94 GLU A C 1
ATOM 724 O O . GLU A 1 94 ? 6.299 9.598 -5.444 1.00 94.81 94 GLU A O 1
ATOM 729 N N . ALA A 1 95 ? 7.186 8.811 -7.342 1.00 96.12 95 ALA A N 1
ATOM 730 C CA . ALA A 1 95 ? 7.998 7.813 -6.655 1.00 96.12 95 ALA A CA 1
ATOM 731 C C . ALA A 1 95 ? 9.186 8.490 -5.957 1.00 96.12 95 ALA A C 1
ATOM 733 O O . ALA A 1 95 ? 9.992 9.153 -6.603 1.00 96.12 95 ALA A O 1
ATOM 734 N N . VAL A 1 96 ? 9.313 8.280 -4.647 1.00 95.88 96 VAL A N 1
ATOM 735 C CA . VAL A 1 96 ? 10.398 8.839 -3.823 1.00 95.88 96 VAL A CA 1
ATOM 736 C C . VAL A 1 96 ? 11.550 7.850 -3.717 1.00 95.88 96 VAL A C 1
ATOM 738 O O . VAL A 1 96 ? 12.713 8.206 -3.879 1.00 95.88 96 VAL A O 1
ATOM 741 N N . LYS A 1 97 ? 11.229 6.592 -3.399 1.00 97.00 97 LYS A N 1
ATOM 742 C CA . LYS A 1 97 ? 12.214 5.541 -3.135 1.00 97.00 97 LYS A CA 1
ATOM 743 C C . LYS A 1 97 ? 11.585 4.172 -3.350 1.00 97.00 97 LYS A C 1
ATOM 745 O O . LYS A 1 97 ? 10.423 3.973 -3.008 1.00 97.00 97 LYS A O 1
ATOM 750 N N . SER A 1 98 ? 12.355 3.216 -3.858 1.00 97.94 98 SER A N 1
ATOM 751 C CA . SER A 1 98 ? 11.951 1.810 -3.923 1.00 97.94 98 SER A CA 1
ATOM 752 C C . SER A 1 98 ? 13.048 0.906 -3.362 1.00 97.94 98 SER A C 1
ATOM 754 O O . SER A 1 98 ? 14.222 1.276 -3.370 1.00 97.94 98 SER A O 1
ATOM 756 N N . ILE A 1 99 ? 12.660 -0.245 -2.810 1.00 98.25 99 ILE A N 1
ATOM 757 C CA . ILE A 1 99 ? 13.570 -1.268 -2.282 1.00 98.25 99 ILE A CA 1
ATOM 758 C C . ILE A 1 99 ? 13.060 -2.645 -2.712 1.00 98.25 99 ILE A C 1
ATOM 760 O O . ILE A 1 99 ? 11.860 -2.929 -2.654 1.00 98.25 99 ILE A O 1
ATOM 764 N N . GLY A 1 100 ? 13.981 -3.514 -3.134 1.00 97.62 100 GLY A N 1
ATOM 765 C CA . GLY A 1 100 ? 13.684 -4.883 -3.566 1.00 97.62 100 GLY A CA 1
ATOM 766 C C . GLY A 1 100 ? 13.418 -5.049 -5.066 1.00 97.62 100 GLY A C 1
ATOM 767 O O . GLY A 1 100 ? 13.089 -6.156 -5.482 1.00 97.62 100 GLY A O 1
ATOM 768 N N . LEU A 1 101 ?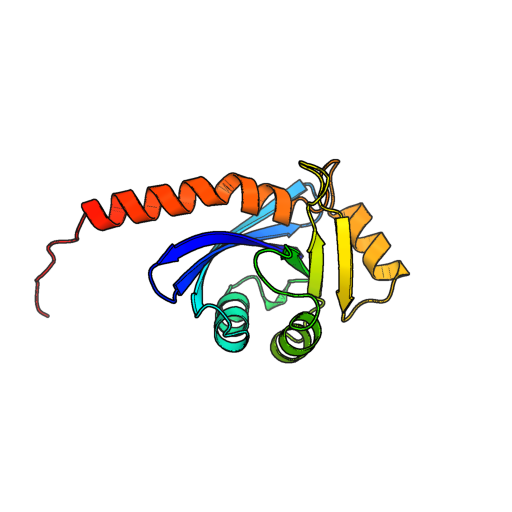 13.572 -3.990 -5.866 1.00 96.69 101 LEU A N 1
ATOM 769 C CA . LEU A 1 101 ? 13.568 -4.021 -7.333 1.00 96.69 101 LEU A CA 1
ATOM 770 C C . LEU A 1 101 ? 14.743 -3.202 -7.868 1.00 96.69 101 LEU A C 1
ATOM 772 O O . LEU A 1 101 ? 15.208 -2.278 -7.203 1.00 96.69 101 LEU A O 1
ATOM 776 N N . THR A 1 102 ? 15.208 -3.541 -9.069 1.00 97.25 102 THR A N 1
ATOM 777 C CA . THR A 1 102 ? 16.124 -2.678 -9.822 1.00 97.25 102 THR A CA 1
ATOM 778 C C . THR A 1 102 ? 15.358 -1.487 -10.401 1.00 97.25 102 THR A C 1
ATOM 780 O O . THR A 1 102 ? 14.144 -1.579 -10.603 1.00 97.25 102 THR A O 1
ATOM 783 N N . ASP A 1 103 ? 16.043 -0.384 -10.718 1.00 96.75 103 ASP A N 1
ATOM 784 C CA . ASP A 1 103 ? 15.381 0.774 -11.334 1.00 96.75 103 ASP A CA 1
ATOM 785 C C . ASP A 1 103 ? 14.641 0.406 -12.638 1.00 96.75 103 ASP A C 1
ATOM 787 O O . ASP A 1 103 ? 13.471 0.776 -12.765 1.00 96.75 103 ASP A O 1
ATOM 791 N N . PRO A 1 104 ? 15.218 -0.370 -13.584 1.00 97.88 104 PRO A N 1
ATOM 792 C CA . PRO A 1 104 ? 14.493 -0.788 -14.788 1.00 97.88 104 PRO A CA 1
ATOM 793 C C . PRO A 1 104 ? 13.233 -1.617 -14.502 1.00 97.88 104 PRO A C 1
ATOM 795 O O . PRO A 1 104 ? 12.195 -1.398 -15.138 1.00 97.88 104 PRO A O 1
ATOM 798 N N . ASP A 1 105 ? 13.293 -2.542 -13.539 1.00 97.75 105 ASP A N 1
ATOM 799 C CA . ASP A 1 105 ? 12.142 -3.373 -13.166 1.00 97.75 105 ASP A CA 1
ATOM 800 C C . ASP A 1 105 ? 11.053 -2.533 -12.496 1.00 97.75 105 ASP A C 1
ATOM 802 O O . ASP A 1 105 ? 9.867 -2.689 -12.793 1.00 97.75 105 ASP A O 1
ATOM 806 N N . PHE A 1 106 ? 11.451 -1.600 -11.629 1.00 97.88 106 PHE A N 1
ATOM 807 C CA . PHE A 1 106 ? 10.530 -0.686 -10.967 1.00 97.88 106 PHE A CA 1
ATOM 808 C C . PHE A 1 106 ? 9.833 0.238 -11.972 1.00 97.88 106 PHE A C 1
ATOM 810 O O . PHE A 1 106 ? 8.610 0.368 -11.927 1.00 97.88 106 PHE A O 1
ATOM 817 N N . GLN A 1 107 ? 10.562 0.808 -12.937 1.00 97.62 107 GLN A N 1
ATOM 818 C CA . GLN A 1 107 ? 9.966 1.631 -13.999 1.00 97.62 107 GLN A CA 1
ATOM 819 C C . GLN A 1 107 ? 9.021 0.824 -14.898 1.00 97.62 107 GLN A C 1
ATOM 821 O O . GLN A 1 107 ? 7.940 1.297 -15.262 1.00 97.62 107 GLN A O 1
ATOM 826 N N . SER A 1 108 ? 9.387 -0.419 -15.222 1.00 97.56 108 SER A N 1
ATOM 827 C CA . SER A 1 108 ? 8.531 -1.324 -15.999 1.00 97.56 108 SER A CA 1
ATOM 828 C C . SER A 1 108 ? 7.240 -1.657 -15.251 1.00 97.56 108 SER A C 1
ATOM 830 O O . SER A 1 108 ? 6.153 -1.612 -15.834 1.00 97.56 108 SER A O 1
ATOM 832 N N . LEU A 1 109 ? 7.344 -1.926 -13.947 1.00 97.31 109 LEU A N 1
ATOM 833 C CA . LEU A 1 109 ? 6.197 -2.147 -13.074 1.00 97.31 109 LEU A CA 1
ATOM 834 C C . LEU A 1 109 ? 5.298 -0.908 -13.019 1.00 97.31 109 LEU A C 1
ATOM 836 O O . LEU A 1 109 ? 4.099 -1.033 -13.258 1.00 97.31 109 LEU A O 1
ATOM 840 N N . LEU A 1 110 ? 5.870 0.277 -12.771 1.00 97.06 110 LEU A N 1
ATOM 841 C CA . LEU A 1 110 ? 5.132 1.541 -12.731 1.00 97.06 110 LEU A CA 1
ATOM 842 C C . LEU A 1 110 ? 4.350 1.782 -14.019 1.00 97.06 110 LEU A C 1
ATOM 844 O O . LEU A 1 110 ? 3.166 2.110 -13.954 1.00 97.06 110 LEU A O 1
ATOM 848 N N . LYS A 1 111 ? 4.969 1.559 -15.180 1.00 96.69 111 LYS A N 1
ATOM 849 C CA . LYS A 1 111 ? 4.311 1.712 -16.483 1.00 96.69 111 LYS A CA 1
ATOM 850 C C . LYS A 1 111 ? 3.098 0.790 -16.645 1.00 96.69 111 LYS A C 1
ATOM 852 O O . LYS A 1 111 ? 2.106 1.192 -17.242 1.00 96.69 111 LYS A O 1
ATOM 857 N N . ALA A 1 112 ? 3.166 -0.436 -16.131 1.00 96.62 112 ALA A N 1
ATOM 858 C CA . ALA A 1 112 ? 2.072 -1.405 -16.230 1.00 96.62 112 ALA A CA 1
ATOM 859 C C . ALA A 1 112 ? 0.921 -1.132 -15.244 1.00 96.62 112 ALA A C 1
ATOM 861 O O . ALA A 1 112 ? -0.187 -1.653 -15.407 1.00 96.62 112 ALA A O 1
ATOM 862 N N . CYS A 1 113 ? 1.195 -0.373 -14.186 1.00 96.81 113 CYS A N 1
ATOM 863 C CA . CYS A 1 113 ? 0.366 -0.337 -12.990 1.00 96.81 113 CYS A CA 1
ATOM 864 C C . CYS A 1 113 ? -0.143 1.068 -12.623 1.00 96.81 113 CYS A C 1
ATOM 866 O O . CYS A 1 113 ? -0.883 1.221 -11.648 1.00 96.81 113 CYS A O 1
ATOM 868 N N . SER A 1 114 ? 0.272 2.086 -13.375 1.00 96.50 114 SER A N 1
ATOM 869 C CA . SER A 1 114 ? -0.030 3.491 -13.111 1.00 96.50 114 SER A CA 1
ATOM 870 C C . SER A 1 114 ? -0.922 4.086 -14.190 1.00 96.50 114 SER A C 1
ATOM 872 O O . SER A 1 114 ? -0.786 3.765 -15.371 1.00 96.50 114 SER A O 1
ATOM 874 N N . GLY A 1 115 ? -1.817 4.972 -13.766 1.00 93.44 115 GLY A N 1
ATOM 875 C CA . GLY A 1 115 ? -2.541 5.891 -14.631 1.00 93.44 115 GLY A CA 1
ATOM 876 C C . GLY A 1 115 ? -1.915 7.291 -14.604 1.00 93.44 115 GLY A C 1
ATOM 877 O O . GLY A 1 115 ? -0.778 7.461 -14.154 1.00 93.44 115 GLY A O 1
ATOM 878 N N . PRO A 1 116 ? -2.658 8.322 -15.044 1.00 91.06 116 PRO A N 1
ATOM 879 C CA . PRO A 1 116 ? -2.175 9.707 -15.073 1.00 91.06 116 PRO A CA 1
ATOM 880 C C . PRO A 1 116 ? -1.793 10.282 -13.700 1.00 91.06 116 PRO A C 1
ATOM 882 O O . PRO A 1 116 ? -0.999 11.212 -13.628 1.00 91.06 116 PRO A O 1
ATOM 885 N N . GLU A 1 117 ? -2.351 9.741 -12.612 1.00 93.00 117 GLU A N 1
ATOM 886 C CA . GLU A 1 117 ? -2.109 10.204 -11.237 1.00 93.00 117 GLU A CA 1
ATOM 887 C C . GLU A 1 117 ? -1.120 9.314 -10.459 1.00 93.00 117 GLU A C 1
ATOM 889 O O . GLU A 1 117 ? -1.000 9.446 -9.242 1.00 93.00 117 GLU A O 1
ATOM 894 N N . GLY A 1 118 ? -0.419 8.398 -11.134 1.00 95.00 118 GLY A N 1
ATOM 895 C CA . GLY A 1 118 ? 0.483 7.427 -10.506 1.00 95.00 118 GLY A CA 1
ATOM 896 C C . GLY A 1 118 ? -0.169 6.053 -10.295 1.00 95.00 118 GLY A C 1
ATOM 897 O O . GLY A 1 118 ? -1.104 5.705 -11.024 1.00 95.00 118 GLY A O 1
ATOM 898 N N . PRO A 1 119 ? 0.324 5.225 -9.352 1.00 97.25 119 PRO A N 1
ATOM 899 C CA . PRO A 1 119 ? -0.139 3.847 -9.204 1.00 97.25 119 PRO A CA 1
ATOM 900 C C . PRO A 1 119 ? -1.636 3.763 -8.897 1.00 97.25 119 PRO A C 1
ATOM 902 O O . PRO A 1 119 ? -2.106 4.298 -7.889 1.00 97.25 119 PRO A O 1
ATOM 905 N N . GLU A 1 120 ? -2.386 3.022 -9.714 1.00 97.56 120 GLU A N 1
ATOM 906 C CA . GLU A 1 120 ? -3.850 2.964 -9.593 1.00 97.56 120 GLU A CA 1
ATOM 907 C C . GLU A 1 120 ? -4.304 2.407 -8.241 1.00 97.56 120 GLU A C 1
ATOM 909 O O . GLU A 1 120 ? -5.282 2.881 -7.668 1.00 97.56 120 GLU A O 1
ATOM 914 N N . ALA A 1 121 ? -3.546 1.466 -7.670 1.00 97.88 121 ALA A N 1
ATOM 915 C CA . ALA A 1 121 ? -3.829 0.933 -6.341 1.00 97.88 121 ALA A CA 1
ATOM 916 C C . ALA A 1 121 ? -3.774 2.017 -5.245 1.00 97.88 121 ALA A C 1
ATOM 918 O O . ALA A 1 121 ? -4.636 2.038 -4.369 1.00 97.88 121 ALA A O 1
ATOM 919 N N . LEU A 1 122 ? -2.812 2.949 -5.307 1.00 97.06 122 LEU A N 1
ATOM 920 C CA . LEU A 1 122 ? -2.737 4.079 -4.371 1.00 97.06 122 LEU A CA 1
ATOM 921 C C . LEU A 1 122 ? -3.852 5.093 -4.629 1.00 97.06 122 LEU A C 1
ATOM 923 O O . LEU A 1 122 ? -4.514 5.534 -3.690 1.00 97.06 122 LEU A O 1
ATOM 927 N N . ARG A 1 123 ? -4.111 5.420 -5.901 1.00 96.31 123 ARG A N 1
ATOM 928 C CA . ARG A 1 123 ? -5.191 6.340 -6.285 1.00 96.31 123 ARG A CA 1
ATOM 929 C C . ARG A 1 123 ? -6.547 5.860 -5.758 1.00 96.31 123 ARG A C 1
ATOM 931 O O . ARG A 1 123 ? -7.301 6.658 -5.197 1.00 96.31 123 ARG A O 1
ATOM 938 N N . LEU A 1 124 ? -6.840 4.568 -5.908 1.00 97.06 124 LEU A N 1
ATOM 939 C CA . LEU A 1 124 ? -8.061 3.936 -5.409 1.00 97.06 124 LEU A CA 1
ATOM 940 C C . LEU A 1 124 ? -8.090 3.850 -3.881 1.00 97.06 124 LEU A C 1
ATOM 942 O O . LEU A 1 124 ? -9.124 4.164 -3.297 1.00 97.06 124 LEU A O 1
ATOM 946 N N . ALA A 1 125 ? -6.980 3.486 -3.228 1.00 97.31 125 ALA A N 1
ATOM 947 C CA . ALA A 1 125 ? -6.898 3.467 -1.766 1.00 97.31 125 ALA A CA 1
ATOM 948 C C . ALA A 1 125 ? -7.255 4.844 -1.188 1.00 97.31 125 ALA A C 1
ATOM 950 O O . ALA A 1 125 ? -8.177 4.960 -0.382 1.00 97.31 125 ALA A O 1
ATOM 951 N N . ARG A 1 126 ? -6.639 5.908 -1.707 1.00 95.19 126 ARG A N 1
ATOM 952 C CA . ARG A 1 126 ? -6.965 7.294 -1.353 1.00 95.19 126 ARG A CA 1
ATOM 953 C C . ARG A 1 126 ? -8.440 7.630 -1.582 1.00 95.19 126 ARG A C 1
ATOM 955 O O . ARG A 1 126 ? -9.076 8.246 -0.732 1.00 95.19 126 ARG A O 1
ATOM 962 N N . MET A 1 127 ? -8.989 7.254 -2.736 1.00 95.44 127 MET A N 1
ATOM 963 C CA . MET A 1 127 ? -10.382 7.548 -3.091 1.00 95.44 127 MET A CA 1
ATOM 964 C C . MET A 1 127 ? -11.379 6.855 -2.150 1.00 95.44 127 MET A C 1
ATOM 966 O O . MET A 1 127 ? -12.429 7.415 -1.845 1.00 95.44 127 MET A O 1
ATOM 970 N N . LEU A 1 128 ? -11.045 5.653 -1.675 1.00 97.06 128 LEU A N 1
ATOM 971 C CA . LEU A 1 128 ? -11.893 4.848 -0.795 1.00 97.06 128 LEU A CA 1
ATOM 972 C C . LEU A 1 128 ? -11.666 5.129 0.702 1.00 97.06 128 LEU A C 1
ATOM 974 O O . LEU A 1 128 ? -12.513 4.775 1.521 1.00 97.06 128 LEU A O 1
ATOM 978 N N . ALA A 1 129 ? -10.569 5.786 1.082 1.00 96.12 129 ALA A N 1
ATOM 979 C CA . ALA A 1 129 ? -10.248 6.121 2.471 1.00 96.12 129 ALA A CA 1
ATOM 980 C C . ALA A 1 129 ? -11.396 6.833 3.231 1.00 96.12 129 ALA A C 1
ATOM 982 O O . ALA A 1 129 ? -11.718 6.403 4.346 1.00 96.12 129 ALA A O 1
ATOM 983 N N . PRO A 1 130 ? -12.094 7.843 2.660 1.00 95.81 130 PRO A N 1
ATOM 984 C CA . PRO A 1 130 ? -13.232 8.476 3.329 1.00 95.81 130 PRO A CA 1
ATOM 985 C C . PRO A 1 130 ? -14.388 7.510 3.611 1.00 95.81 130 PRO A C 1
ATOM 987 O O . PRO A 1 130 ? -15.022 7.611 4.658 1.00 95.81 130 PRO A O 1
ATOM 990 N N . LEU A 1 131 ? -14.636 6.537 2.724 1.00 95.19 131 LEU A N 1
ATOM 991 C CA . LEU A 1 131 ? -15.697 5.544 2.912 1.00 95.19 131 LEU A CA 1
ATOM 992 C C . LEU A 1 131 ? -15.430 4.676 4.146 1.00 95.19 131 LEU A C 1
ATOM 994 O O . LEU A 1 131 ? -16.336 4.447 4.941 1.00 95.19 131 LEU A O 1
ATOM 998 N N . VAL A 1 132 ? -14.185 4.235 4.346 1.00 92.88 132 VAL A N 1
ATOM 999 C CA . VAL A 1 132 ? -13.799 3.433 5.521 1.00 92.88 132 VAL A CA 1
ATOM 1000 C C . VAL A 1 132 ? -14.006 4.214 6.818 1.00 92.88 132 VAL A C 1
ATOM 1002 O O . VAL A 1 132 ? -14.510 3.666 7.799 1.00 92.88 132 VAL A O 1
ATOM 1005 N N . LYS A 1 133 ? -13.670 5.508 6.816 1.00 92.31 133 LYS A N 1
ATOM 1006 C CA . LYS A 1 133 ? -13.896 6.398 7.959 1.00 92.31 133 LYS A CA 1
ATOM 1007 C C . LYS A 1 133 ? -15.381 6.535 8.296 1.00 92.31 133 LYS A C 1
ATOM 1009 O O . LYS A 1 133 ? -15.748 6.433 9.467 1.00 92.31 133 LYS A O 1
ATOM 1014 N N . GLU A 1 134 ? -16.232 6.740 7.294 1.00 93.19 134 GLU A N 1
ATOM 1015 C CA . GLU A 1 134 ? -17.677 6.874 7.505 1.00 93.19 134 GLU A CA 1
ATOM 1016 C C . GLU A 1 134 ? -18.338 5.548 7.903 1.00 93.19 134 GLU A C 1
ATOM 1018 O O . GLU A 1 134 ? -19.161 5.532 8.818 1.00 93.19 134 GLU A O 1
ATOM 1023 N N . LEU A 1 135 ? -17.918 4.417 7.325 1.00 90.44 135 LEU A N 1
ATOM 1024 C CA . LEU A 1 135 ? -18.373 3.088 7.750 1.00 90.44 135 LEU A CA 1
ATOM 1025 C C . LEU A 1 135 ? -18.021 2.813 9.214 1.00 90.44 135 LEU A C 1
ATOM 1027 O O . LEU A 1 135 ? -18.882 2.397 9.987 1.00 90.44 135 LEU A O 1
ATOM 1031 N N . ALA A 1 136 ? -16.786 3.109 9.629 1.00 87.81 136 ALA A N 1
ATOM 1032 C CA . ALA A 1 136 ? -16.370 2.944 11.018 1.00 87.81 136 ALA A CA 1
ATOM 1033 C C . ALA A 1 136 ? -17.194 3.820 11.979 1.00 87.81 136 ALA A C 1
ATOM 1035 O O . ALA A 1 136 ? -17.552 3.375 13.070 1.00 87.81 136 ALA A O 1
ATOM 1036 N N . ARG A 1 137 ? -17.533 5.054 11.582 1.00 87.56 137 ARG A N 1
ATOM 1037 C CA . ARG A 1 137 ? -18.401 5.953 12.363 1.00 87.56 137 ARG A CA 1
ATOM 1038 C C . ARG A 1 137 ? -19.825 5.420 12.476 1.00 87.56 137 ARG A C 1
ATOM 1040 O O . ARG A 1 137 ? -20.361 5.366 13.582 1.00 87.56 137 ARG A O 1
ATOM 1047 N N . ALA A 1 138 ? -20.410 4.991 11.360 1.00 87.56 138 ALA A N 1
ATOM 1048 C CA . ALA A 1 138 ? -21.750 4.417 11.332 1.00 87.56 138 ALA A CA 1
ATOM 1049 C C . ALA A 1 138 ? -21.836 3.158 12.207 1.00 87.56 138 ALA A C 1
ATOM 1051 O O . ALA A 1 138 ? -22.773 3.005 12.988 1.00 87.56 138 ALA A O 1
ATOM 1052 N N . TRP A 1 139 ? -20.826 2.287 12.146 1.00 82.88 139 TRP A N 1
ATOM 1053 C CA . TRP A 1 139 ? -20.787 1.051 12.930 1.00 82.88 139 TRP A CA 1
ATOM 1054 C C . TRP A 1 139 ? -20.558 1.275 14.425 1.00 82.88 139 TRP A C 1
ATOM 1056 O O . TRP A 1 139 ? -21.135 0.551 15.231 1.00 82.88 139 TRP A O 1
ATOM 1066 N N . LYS A 1 140 ? -19.801 2.306 14.822 1.00 79.12 140 LYS A N 1
ATOM 1067 C CA . LYS A 1 140 ? -19.726 2.726 16.235 1.00 79.12 140 LYS A CA 1
ATOM 1068 C C . LYS A 1 140 ? -21.084 3.175 16.767 1.00 79.12 140 LYS A C 1
ATOM 1070 O O . LYS A 1 140 ? -21.446 2.831 17.888 1.00 79.12 140 LYS A O 1
ATOM 1075 N N . GLY A 1 141 ? -21.845 3.914 15.957 1.00 63.97 141 GLY A N 1
ATOM 1076 C CA . GLY A 1 141 ? -23.214 4.316 16.293 1.00 63.97 141 GLY A CA 1
ATOM 1077 C C . GLY A 1 141 ? -24.184 3.134 16.372 1.00 63.97 141 GLY A C 1
ATOM 1078 O O . GLY A 1 141 ? -25.114 3.159 17.171 1.00 63.97 141 GLY A O 1
ATOM 1079 N N . LEU A 1 142 ? -23.928 2.077 15.596 1.00 59.06 142 LEU A N 1
ATOM 1080 C CA . LEU A 1 142 ? -24.703 0.837 15.593 1.00 59.06 142 LEU A CA 1
ATOM 1081 C C . LEU A 1 142 ? -24.380 -0.115 16.741 1.00 59.06 142 LEU A C 1
ATOM 1083 O O . LEU A 1 142 ? -24.947 -1.203 16.698 1.00 59.06 142 LEU A O 1
ATOM 1087 N N . ASN A 1 143 ? -23.511 0.272 17.702 1.00 52.34 143 ASN A N 1
ATOM 1088 C CA . ASN A 1 143 ? -23.208 -0.432 18.959 1.00 52.34 143 ASN A CA 1
ATOM 1089 C C . ASN A 1 143 ? -24.068 -1.686 19.092 1.00 52.34 143 ASN A C 1
ATOM 1091 O O . ASN A 1 143 ? -25.214 -1.603 19.546 1.00 52.34 143 ASN A O 1
ATOM 1095 N N . LEU A 1 144 ? -23.542 -2.813 18.595 1.00 48.31 144 LEU A N 1
ATOM 1096 C CA . LEU A 1 144 ? -24.145 -4.116 18.793 1.00 48.31 144 LEU A CA 1
ATOM 1097 C C . LEU A 1 144 ? -24.291 -4.256 20.301 1.00 48.31 144 LEU A C 1
ATOM 1099 O O . LEU A 1 144 ? -23.350 -4.586 21.020 1.00 48.31 144 LEU A O 1
ATOM 1103 N N . SER A 1 145 ? -25.492 -3.958 20.775 1.00 40.75 145 SER A N 1
ATOM 1104 C CA . SER A 1 145 ? -25.995 -4.254 22.101 1.00 40.75 145 SER A CA 1
ATOM 1105 C C . SER A 1 145 ? -26.196 -5.763 22.193 1.00 40.75 145 SER A C 1
ATOM 1107 O O . SER A 1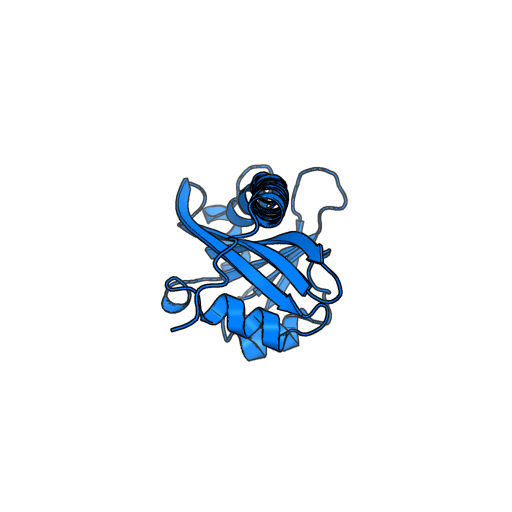 145 ? -27.258 -6.265 22.520 1.00 40.75 145 SER A O 1
ATOM 1109 N N . SER A 1 146 ? -25.149 -6.522 21.891 1.00 43.34 146 SER A N 1
ATOM 1110 C CA . SER A 1 146 ? -25.023 -7.918 22.253 1.00 43.34 146 SER A CA 1
ATOM 1111 C C . SER A 1 146 ? -24.022 -8.005 23.393 1.00 43.34 146 SER A C 1
ATOM 1113 O O . SER A 1 146 ? -23.018 -8.708 23.346 1.00 43.34 146 SER A O 1
ATOM 1115 N N . SER A 1 147 ? -24.380 -7.337 24.487 1.00 44.03 147 SER A N 1
ATOM 1116 C CA . SER A 1 147 ? -24.421 -8.014 25.773 1.00 44.03 147 SER A CA 1
ATOM 1117 C C . SER A 1 147 ? -25.346 -9.237 25.664 1.00 44.03 147 SER A C 1
ATOM 1119 O O . SER A 1 147 ? -26.474 -9.221 26.147 1.00 44.03 147 SER A O 1
ATOM 1121 N N . GLN A 1 148 ? -24.883 -10.301 25.013 1.00 39.69 148 GLN A N 1
ATOM 1122 C CA . GLN A 1 148 ? -25.355 -11.648 25.293 1.00 39.69 148 GLN A CA 1
ATOM 1123 C C . GLN A 1 148 ? -24.131 -12.527 25.491 1.00 39.69 148 GLN A C 1
ATOM 1125 O O . GLN A 1 148 ? -23.375 -12.824 24.570 1.00 39.69 148 GLN A O 1
ATOM 1130 N N . ARG A 1 149 ? -23.938 -12.840 26.774 1.00 34.41 149 ARG A N 1
ATOM 1131 C CA . ARG A 1 149 ? -23.090 -13.905 27.290 1.00 34.41 149 ARG A CA 1
ATOM 1132 C C . ARG A 1 149 ? -23.367 -15.183 26.495 1.00 34.41 149 ARG A C 1
ATOM 1134 O O . ARG A 1 149 ? -24.535 -15.527 26.320 1.00 34.41 149 ARG A O 1
ATOM 1141 N N . TRP A 1 150 ? -22.307 -15.868 26.094 1.00 41.00 150 TRP A N 1
ATOM 1142 C CA . TRP A 1 150 ? -22.321 -17.319 25.951 1.00 41.00 150 TRP A CA 1
ATOM 1143 C C . TRP A 1 150 ? -21.578 -17.888 27.154 1.00 41.00 150 TRP A C 1
ATOM 1145 O O . TRP A 1 150 ? -20.542 -17.281 27.519 1.00 41.00 150 TRP A O 1
#

Foldseek 3Di:
DKEKDFLDDDDQKTKIKIWDADFAPGTPDIDIQIAGQPDLLSVLVSCCPDPCLVVDQEYEYECVRDHPVCQVVNCVSSVHKYWYWYDPPHQATDTDDIDDDDPVVVVVRFVRAADPRTGNNNSVRVVCSPVVVVVVVVVVVVPPPPPPDD

Secondary structure (DSSP, 8-state):
-EEEEEEEEETTEEEEEEEEEETTTEEEEEEEEEEETT-HHHHHHHHHTSTTGGG-S-EEEETTTS-TTHHHHHHHHH-S-EEEEE--SSS--EEEEEESS-HHHHHHHHHHHEETTEEHHHHHHHHHHHHHHHHHHHHHHT--------

pLDDT: mean 92.08, std 13.09, range [34.41, 98.56]

Radius of gyration: 15.93 Å; chains: 1; bounding box: 42×36×44 Å

Sequence (150 aa):
MLGADAAFEEGNSVFSICVVMRGALWLDGVFVAKWVKGDLTSLAECLKASPYYGELTAIFLPSPLISSEDLEALWQRLKRPVALFSRESGNVYEAVKSIGLTDPDFQSLLKACSGPEGPEALRLARMLAPLVKELARAWKGLNLSSSQRW